Protein AF-A0A935EV92-F1 (afdb_monomer_lite)

Foldseek 3Di:
DDDDPPVVLVVVVPDPPLPVQQVLLCVQVVDNDDSVVSVVCVVVLVVQQVVVCVVVVHRPDSSNSSVCCCVPPPVPPPPPVPPVVVVVVVVVVVVVVVVVVVVVVVVD

Radius of gyration: 24.42 Å; chains: 1; bounding box: 57×21×74 Å

pLDDT: mean 71.65, std 14.2, range [38.53, 87.31]

Secondary structure (DSSP, 8-state):
-----HHHHHHHHHS--HHHHHHHHHHHH-----HHHHHHHHHHHHHHHHHHHHHHTS--HHHHHHHHIIIIIS------TTHHHHHHHHHHHHHHHHHHHHHHHTT-

Structure (mmCIF, N/CA/C/O backbone):
data_AF-A0A935EV92-F1
#
_entry.id   AF-A0A935EV92-F1
#
loop_
_atom_site.group_PDB
_atom_site.id
_atom_site.type_symbol
_atom_site.label_atom_id
_atom_site.label_alt_id
_atom_site.label_comp_id
_atom_site.label_asym_id
_atom_site.label_entity_id
_atom_site.label_seq_id
_atom_site.pdbx_PDB_ins_code
_atom_site.Cartn_x
_atom_site.Cartn_y
_atom_site.Cartn_z
_atom_site.occupancy
_atom_site.B_iso_or_equiv
_atom_site.auth_seq_id
_atom_site.auth_comp_id
_atom_site.auth_asym_id
_atom_site.auth_atom_id
_atom_site.pdbx_PDB_model_num
ATOM 1 N N . MET A 1 1 ? -21.348 4.757 15.684 1.00 38.53 1 MET A N 1
ATOM 2 C CA . MET A 1 1 ? -20.287 4.679 16.717 1.00 38.53 1 MET A CA 1
ATOM 3 C C . MET A 1 1 ? -19.106 5.515 16.246 1.00 38.53 1 MET A C 1
ATOM 5 O O . MET A 1 1 ? -18.781 5.385 15.071 1.00 38.53 1 MET A O 1
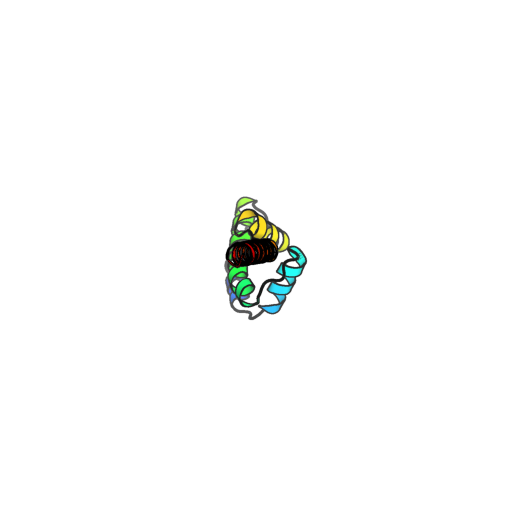ATOM 9 N N . PRO A 1 2 ? -18.496 6.377 17.078 1.00 40.62 2 PRO A N 1
ATOM 10 C CA . PRO A 1 2 ? -17.341 7.164 16.663 1.00 40.62 2 PRO A CA 1
ATOM 11 C C . PRO A 1 2 ? -16.060 6.324 16.800 1.00 40.62 2 PRO A C 1
ATOM 13 O O . PRO A 1 2 ? -15.813 5.709 17.834 1.00 40.62 2 PRO A O 1
ATOM 16 N N . ILE A 1 3 ? -15.271 6.273 15.731 1.00 47.25 3 ILE A N 1
ATOM 17 C CA . ILE A 1 3 ? -14.040 5.487 15.591 1.00 47.25 3 ILE A CA 1
ATOM 18 C C . ILE A 1 3 ? -12.877 6.353 16.133 1.00 47.25 3 ILE A C 1
ATOM 20 O O . ILE A 1 3 ? -12.508 7.358 15.532 1.00 47.25 3 ILE A O 1
ATOM 24 N N . GLN A 1 4 ? -12.338 6.009 17.314 1.00 45.47 4 GLN A N 1
ATOM 25 C CA . GLN A 1 4 ? -11.281 6.739 18.047 1.00 45.47 4 GLN A CA 1
ATOM 26 C C . GLN A 1 4 ? -9.859 6.323 17.600 1.00 45.47 4 GLN A C 1
ATOM 28 O O . GLN A 1 4 ? -9.317 5.391 18.173 1.00 45.47 4 GLN A O 1
ATOM 33 N N . TYR A 1 5 ? -9.223 6.963 16.604 1.00 54.66 5 TYR A N 1
ATOM 34 C CA . TYR A 1 5 ? -7.926 6.446 16.082 1.00 54.66 5 TYR A CA 1
ATOM 35 C C . TYR A 1 5 ? -6.787 7.458 15.892 1.00 54.66 5 TYR A C 1
ATOM 37 O O . TYR A 1 5 ? -5.723 7.098 15.389 1.00 54.66 5 TYR A O 1
ATOM 45 N N . ARG A 1 6 ? -6.922 8.706 16.362 1.00 49.12 6 ARG A N 1
ATOM 46 C CA . ARG A 1 6 ? -5.759 9.618 16.389 1.00 49.12 6 ARG A CA 1
ATOM 47 C C . ARG A 1 6 ? -4.639 9.134 17.326 1.00 49.12 6 ARG A C 1
ATOM 49 O O . ARG A 1 6 ? -3.488 9.483 17.085 1.00 49.12 6 ARG A O 1
ATOM 56 N N . LEU A 1 7 ? -4.957 8.336 18.355 1.00 47.25 7 LEU A N 1
ATOM 57 C CA . LEU A 1 7 ? -3.958 7.789 19.284 1.00 47.25 7 LEU A CA 1
ATOM 58 C C . LEU A 1 7 ? -3.234 6.555 18.728 1.00 47.25 7 LEU A C 1
ATOM 60 O O . LEU A 1 7 ? -2.011 6.489 18.827 1.00 47.25 7 LEU A O 1
ATOM 64 N N . ASP A 1 8 ? -3.944 5.629 18.086 1.00 49.88 8 ASP A N 1
ATOM 65 C CA . ASP A 1 8 ? -3.332 4.395 17.574 1.00 49.88 8 ASP A CA 1
ATOM 66 C C . ASP A 1 8 ? -2.307 4.666 16.464 1.00 49.88 8 ASP A C 1
ATOM 68 O O . ASP A 1 8 ? -1.254 4.037 16.439 1.00 49.88 8 ASP A O 1
ATOM 72 N N . TYR A 1 9 ? -2.543 5.671 15.611 1.00 50.47 9 TYR A N 1
ATOM 73 C CA . TYR A 1 9 ? -1.580 6.100 14.587 1.00 50.47 9 TYR A CA 1
ATOM 74 C C . TYR A 1 9 ? -0.231 6.540 15.183 1.00 50.47 9 TYR A C 1
ATOM 76 O O . TYR A 1 9 ? 0.828 6.264 14.620 1.00 50.47 9 TYR A O 1
ATOM 84 N N . ALA A 1 10 ? -0.250 7.216 16.336 1.00 48.69 10 ALA A N 1
ATOM 85 C CA . ALA A 1 10 ? 0.965 7.665 17.013 1.00 48.69 10 ALA A CA 1
ATOM 86 C C . ALA A 1 10 ? 1.689 6.514 17.731 1.00 48.69 10 ALA A C 1
ATOM 88 O O . ALA A 1 10 ? 2.920 6.484 17.748 1.00 48.69 10 ALA A O 1
ATOM 89 N N . ILE A 1 11 ? 0.932 5.556 18.278 1.00 50.03 11 ILE A N 1
ATOM 90 C CA . ILE A 1 11 ? 1.476 4.351 18.915 1.00 50.03 11 ILE A CA 1
ATOM 91 C C . ILE A 1 11 ? 2.156 3.466 17.862 1.00 50.03 11 ILE A C 1
ATOM 93 O O . ILE A 1 11 ? 3.303 3.061 18.057 1.00 50.03 11 ILE A O 1
ATOM 97 N N . ASP A 1 12 ? 1.509 3.244 16.717 1.00 52.44 12 ASP A N 1
ATOM 98 C CA . ASP A 1 12 ? 2.033 2.392 15.644 1.00 52.44 12 ASP A CA 1
ATOM 99 C C . ASP A 1 12 ? 3.302 2.994 15.016 1.00 52.44 12 ASP A C 1
ATOM 101 O O . ASP A 1 12 ? 4.303 2.303 14.834 1.00 52.44 12 ASP A O 1
ATOM 105 N N . LYS A 1 13 ? 3.331 4.325 14.843 1.00 48.19 13 LYS A N 1
ATOM 106 C CA . LYS A 1 13 ? 4.506 5.085 14.378 1.00 48.19 13 LYS A CA 1
ATOM 107 C C . LYS A 1 13 ? 5.723 4.984 15.313 1.00 48.19 13 LYS A C 1
ATOM 109 O O . LYS A 1 13 ? 6.843 5.235 14.870 1.00 48.19 13 LYS A O 1
ATOM 114 N N . SER A 1 14 ? 5.523 4.635 16.587 1.00 43.88 14 SER A N 1
ATOM 115 C CA . SER A 1 14 ? 6.595 4.489 17.583 1.00 43.88 14 SER A CA 1
ATOM 116 C C . SER A 1 14 ? 7.133 3.056 17.715 1.00 43.88 14 SER A C 1
ATOM 118 O O . SER A 1 14 ? 8.219 2.861 18.262 1.00 43.88 14 SER A O 1
ATOM 120 N N . SER A 1 15 ? 6.416 2.050 17.194 1.00 45.31 15 SER A N 1
ATOM 121 C CA . SER A 1 15 ? 6.819 0.645 17.296 1.00 45.31 15 SER A CA 1
ATOM 122 C C . SER A 1 15 ? 7.591 0.220 16.040 1.00 45.31 15 SER A C 1
ATOM 124 O O . SER A 1 15 ? 7.068 0.228 14.932 1.00 45.31 15 SER A O 1
ATOM 126 N N . GLY A 1 16 ? 8.874 -0.118 16.179 1.00 49.47 16 GLY A N 1
ATOM 127 C CA . GLY A 1 16 ? 9.766 -0.468 15.064 1.00 49.47 16 GLY A CA 1
ATOM 128 C C . GLY A 1 16 ? 9.437 -1.799 14.367 1.00 49.47 16 GLY A C 1
ATOM 129 O O . GLY A 1 16 ? 10.239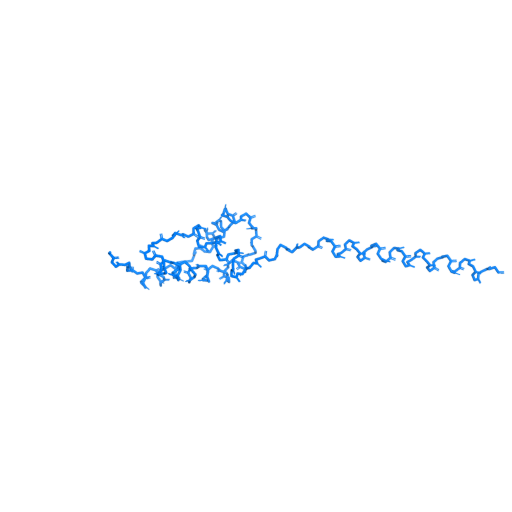 -2.727 14.421 1.00 49.47 16 GLY A O 1
ATOM 130 N N . LYS A 1 17 ? 8.288 -1.904 13.684 1.00 53.12 17 LYS A N 1
ATOM 131 C CA . LYS A 1 17 ? 7.762 -3.129 13.043 1.00 53.12 17 LYS A CA 1
ATOM 132 C C . LYS A 1 17 ? 7.837 -3.137 11.508 1.00 53.12 17 LYS A C 1
ATOM 134 O O . LYS A 1 17 ? 7.029 -3.765 10.833 1.00 53.12 17 LYS A O 1
ATOM 139 N N . SER A 1 18 ? 8.881 -2.541 10.931 1.00 54.31 18 SER A N 1
ATOM 140 C CA . SER A 1 18 ? 9.080 -2.468 9.467 1.00 54.31 18 SER A CA 1
ATOM 141 C C . SER A 1 18 ? 9.116 -3.833 8.732 1.00 54.31 18 SER A C 1
ATOM 143 O O . SER A 1 18 ? 9.040 -3.884 7.501 1.00 54.31 18 SER A O 1
ATOM 145 N N . SER A 1 19 ? 9.257 -4.954 9.453 1.00 57.75 19 SER A N 1
ATOM 146 C CA . SER A 1 19 ? 9.258 -6.308 8.878 1.00 57.75 19 SER A CA 1
ATOM 147 C C . SER A 1 19 ? 7.852 -6.827 8.537 1.00 57.75 19 SER A C 1
ATOM 149 O O . SER A 1 19 ? 7.670 -7.444 7.483 1.00 57.75 19 SER A O 1
ATOM 151 N N . ASP A 1 20 ? 6.849 -6.545 9.373 1.00 67.88 20 ASP A N 1
ATOM 152 C CA . ASP A 1 20 ? 5.495 -7.106 9.228 1.00 67.88 20 ASP A CA 1
ATOM 153 C C . ASP A 1 20 ? 4.716 -6.419 8.095 1.00 67.88 20 ASP A C 1
ATOM 155 O O . ASP A 1 20 ? 3.994 -7.053 7.324 1.00 67.88 20 ASP A O 1
ATOM 159 N N . GLU A 1 21 ? 4.948 -5.120 7.920 1.00 68.38 21 GLU A N 1
ATOM 160 C CA . GLU A 1 21 ? 4.338 -4.265 6.896 1.00 68.38 21 GLU A CA 1
ATOM 161 C C . GLU A 1 21 ? 4.713 -4.732 5.484 1.00 68.38 21 GLU A C 1
ATOM 163 O O . GLU A 1 21 ? 3.867 -4.897 4.604 1.00 68.38 21 GLU A O 1
ATOM 168 N N . ARG A 1 22 ? 6.001 -5.033 5.277 1.00 69.50 22 ARG A N 1
ATOM 169 C CA . ARG A 1 22 ? 6.526 -5.576 4.017 1.00 69.50 22 ARG A CA 1
ATOM 170 C C . ARG A 1 22 ? 5.923 -6.930 3.689 1.00 69.50 22 ARG A C 1
ATOM 172 O O . ARG A 1 22 ? 5.597 -7.187 2.528 1.00 69.50 22 ARG A O 1
ATOM 179 N N . ALA A 1 23 ? 5.795 -7.792 4.695 1.00 75.12 23 ALA A N 1
ATOM 180 C CA . ALA A 1 23 ? 5.173 -9.096 4.532 1.00 75.12 23 ALA A CA 1
ATOM 181 C C . ALA A 1 23 ? 3.702 -8.946 4.126 1.00 75.12 23 ALA A C 1
ATOM 183 O O . ALA A 1 23 ? 3.256 -9.635 3.209 1.00 75.12 23 ALA A O 1
ATOM 184 N N . LEU A 1 24 ? 2.979 -7.996 4.726 1.00 74.44 24 LEU A N 1
ATOM 185 C CA . LEU A 1 24 ? 1.580 -7.734 4.410 1.00 74.44 24 LEU A CA 1
ATOM 186 C C . LEU A 1 24 ? 1.397 -7.155 3.002 1.00 74.44 24 LEU A C 1
ATOM 188 O O . LEU A 1 24 ? 0.593 -7.684 2.237 1.00 74.44 24 LEU A O 1
ATOM 192 N N . ILE A 1 25 ? 2.172 -6.133 2.620 1.00 74.81 25 ILE A N 1
ATOM 193 C CA . ILE A 1 25 ? 2.125 -5.569 1.260 1.00 74.81 25 ILE A CA 1
ATOM 194 C C . ILE A 1 25 ? 2.435 -6.661 0.231 1.00 74.81 25 ILE A C 1
ATOM 196 O O . ILE A 1 25 ? 1.731 -6.794 -0.768 1.00 74.81 25 ILE A O 1
ATOM 200 N N . ARG A 1 26 ? 3.450 -7.493 0.489 1.00 77.00 26 ARG A N 1
ATOM 201 C CA . ARG A 1 26 ? 3.806 -8.604 -0.398 1.00 77.00 26 ARG A CA 1
ATOM 202 C C . ARG A 1 26 ? 2.701 -9.654 -0.486 1.00 77.00 26 ARG A C 1
ATOM 204 O O . ARG A 1 26 ? 2.433 -10.141 -1.579 1.00 77.00 26 ARG A O 1
ATOM 211 N N . ALA A 1 27 ? 2.084 -10.013 0.636 1.00 74.75 27 ALA A N 1
ATOM 212 C CA . ALA A 1 27 ? 1.016 -11.006 0.680 1.00 74.75 27 ALA A CA 1
ATOM 213 C C . ALA A 1 27 ? -0.258 -10.525 -0.028 1.00 74.75 27 ALA A C 1
ATOM 215 O O . ALA A 1 27 ? -0.966 -11.333 -0.620 1.00 74.75 27 ALA A O 1
ATOM 216 N N . VAL A 1 28 ? -0.549 -9.224 0.040 1.00 72.94 28 VAL A N 1
ATOM 217 C CA . VAL A 1 28 ? -1.785 -8.636 -0.489 1.00 72.94 28 VAL A CA 1
ATOM 218 C C . VAL A 1 28 ? -1.637 -8.217 -1.951 1.00 72.94 28 VAL A C 1
ATOM 220 O O . VAL A 1 28 ? -2.478 -8.568 -2.768 1.00 72.94 28 VAL A O 1
ATOM 223 N N . ALA A 1 29 ? -0.568 -7.499 -2.299 1.00 71.75 29 ALA A N 1
ATOM 224 C CA . ALA A 1 29 ? -0.365 -6.977 -3.651 1.00 71.75 29 ALA A CA 1
ATOM 225 C C . ALA A 1 29 ? 0.426 -7.933 -4.560 1.00 71.75 29 ALA A C 1
ATOM 227 O O . ALA A 1 29 ? 0.496 -7.735 -5.770 1.00 71.75 29 ALA A O 1
ATOM 228 N N . GLY A 1 30 ? 1.092 -8.946 -3.992 1.00 74.12 30 GLY A N 1
ATOM 229 C CA . GLY A 1 30 ? 1.987 -9.835 -4.740 1.00 74.12 30 GLY A CA 1
ATOM 230 C C . GLY A 1 30 ? 3.278 -9.159 -5.223 1.00 74.12 30 GLY A C 1
ATOM 231 O O . GLY A 1 30 ? 4.032 -9.748 -5.998 1.00 74.12 30 GLY A O 1
ATOM 232 N N . ILE A 1 31 ? 3.561 -7.928 -4.781 1.00 73.00 31 ILE A N 1
ATOM 233 C CA . ILE A 1 31 ? 4.719 -7.142 -5.222 1.00 73.00 31 ILE A CA 1
ATOM 234 C C . ILE A 1 31 ? 5.845 -7.267 -4.192 1.00 73.00 31 ILE A C 1
ATOM 236 O O . ILE A 1 31 ? 5.646 -7.085 -2.991 1.00 73.00 31 ILE A O 1
ATOM 240 N N . LYS A 1 32 ? 7.061 -7.559 -4.664 1.00 74.69 32 LYS A N 1
ATOM 241 C CA . LYS A 1 32 ? 8.276 -7.455 -3.846 1.00 74.69 32 LYS A CA 1
ATOM 242 C C . LYS A 1 32 ? 8.744 -5.999 -3.849 1.00 74.69 32 LYS A C 1
ATOM 244 O O . LYS A 1 32 ? 9.321 -5.555 -4.838 1.00 74.69 32 LYS A O 1
ATOM 249 N N . LEU A 1 33 ? 8.489 -5.269 -2.764 1.00 71.31 33 LEU A N 1
ATOM 250 C CA . LEU A 1 33 ? 9.046 -3.928 -2.560 1.00 71.31 33 LEU A CA 1
ATOM 251 C C . LEU A 1 33 ? 10.437 -4.015 -1.930 1.00 71.31 33 LEU A C 1
ATOM 253 O O . LEU A 1 33 ? 10.700 -4.883 -1.092 1.00 71.31 33 LEU A O 1
ATOM 257 N N . ALA A 1 34 ? 11.312 -3.081 -2.305 1.00 76.31 34 ALA A N 1
ATOM 258 C CA . ALA A 1 34 ? 12.554 -2.870 -1.581 1.00 76.31 34 ALA A CA 1
ATOM 259 C C . ALA A 1 34 ? 12.257 -2.345 -0.158 1.00 76.31 34 ALA A C 1
ATOM 261 O O . ALA A 1 34 ? 11.240 -1.677 0.051 1.00 76.31 34 ALA A O 1
ATOM 262 N N . PRO A 1 35 ? 13.140 -2.600 0.826 1.00 72.56 35 PRO A N 1
ATOM 263 C CA . PRO A 1 35 ? 13.006 -2.080 2.190 1.00 72.56 35 PRO A CA 1
ATOM 264 C C . PRO A 1 35 ? 12.744 -0.573 2.252 1.00 72.56 35 PRO A C 1
ATOM 266 O O . PRO A 1 35 ? 11.863 -0.131 2.979 1.00 72.56 35 PRO A O 1
ATOM 269 N N . SER A 1 36 ? 13.479 0.200 1.451 1.00 75.38 36 SER A N 1
ATOM 270 C CA . SER A 1 36 ? 13.354 1.656 1.351 1.00 75.38 36 SER A CA 1
ATOM 271 C C . SER A 1 36 ? 11.988 2.093 0.829 1.00 75.38 36 SER A C 1
ATOM 273 O O . SER A 1 36 ? 11.402 3.049 1.334 1.00 75.38 36 SER A O 1
ATOM 275 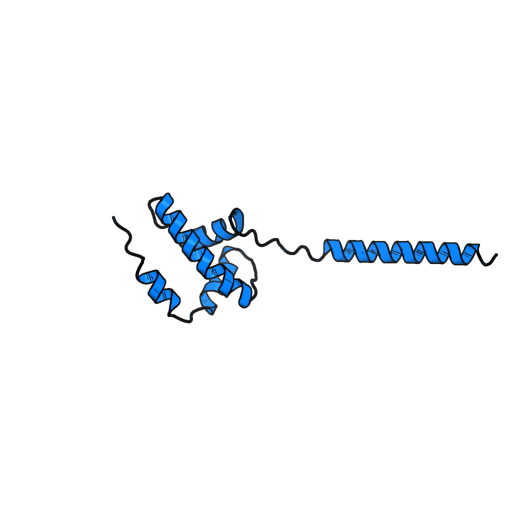N N . ASP A 1 37 ? 11.467 1.376 -0.167 1.00 78.44 37 ASP A N 1
ATOM 276 C CA . ASP A 1 37 ? 10.189 1.699 -0.793 1.00 78.44 37 ASP A CA 1
ATOM 277 C C . ASP A 1 37 ? 9.035 1.398 0.158 1.00 78.44 37 ASP A C 1
ATOM 279 O O . ASP A 1 37 ? 8.101 2.188 0.252 1.00 78.44 37 ASP A O 1
ATOM 283 N N . ALA A 1 38 ? 9.122 0.300 0.911 1.00 78.75 38 ALA A N 1
ATOM 284 C CA . ALA A 1 38 ? 8.113 -0.057 1.898 1.00 78.75 38 ALA A CA 1
ATOM 285 C C . ALA A 1 38 ? 8.005 0.989 3.015 1.00 78.75 38 ALA A C 1
ATOM 287 O O . ALA A 1 38 ? 6.905 1.460 3.287 1.00 78.75 38 ALA A O 1
ATOM 288 N N . THR A 1 39 ? 9.130 1.431 3.587 1.00 79.75 39 THR A N 1
ATOM 289 C CA . THR A 1 39 ? 9.141 2.484 4.619 1.00 79.75 39 THR A CA 1
ATOM 290 C C . THR A 1 39 ? 8.570 3.807 4.103 1.00 79.75 39 THR A C 1
ATOM 292 O O . THR A 1 39 ? 7.962 4.563 4.855 1.00 79.75 39 THR A O 1
ATOM 295 N N . ARG A 1 40 ? 8.737 4.096 2.806 1.00 82.88 40 ARG A N 1
ATOM 296 C CA . ARG A 1 40 ? 8.190 5.299 2.164 1.00 82.88 40 ARG A CA 1
ATOM 297 C C . ARG A 1 40 ? 6.687 5.194 1.893 1.00 82.88 40 ARG A C 1
ATOM 299 O O . ARG A 1 40 ? 5.969 6.181 2.031 1.00 82.88 40 ARG A O 1
ATOM 306 N N . VAL A 1 41 ? 6.229 4.026 1.450 1.00 83.12 41 VAL A N 1
ATOM 307 C CA . VAL A 1 41 ? 4.853 3.795 0.984 1.00 83.12 41 VAL A CA 1
ATOM 308 C C . VAL A 1 41 ? 3.907 3.502 2.147 1.00 83.12 41 VAL A C 1
ATOM 310 O O . VAL A 1 41 ? 2.754 3.921 2.115 1.00 83.12 41 VAL A O 1
ATOM 313 N N . TRP A 1 42 ? 4.384 2.836 3.198 1.00 83.38 42 TRP A N 1
ATOM 314 C CA . TRP A 1 42 ? 3.542 2.398 4.308 1.00 83.38 42 TRP A CA 1
ATOM 315 C C . TRP A 1 42 ? 2.785 3.528 5.029 1.00 83.38 42 TRP A C 1
ATOM 317 O O . TRP A 1 42 ? 1.563 3.419 5.136 1.00 83.38 42 TRP A O 1
ATOM 327 N N . PRO A 1 43 ? 3.416 4.655 5.423 1.00 84.19 43 PRO A N 1
ATOM 328 C CA . PRO A 1 43 ? 2.687 5.765 6.042 1.00 84.19 43 PRO A CA 1
ATOM 329 C C . PRO A 1 43 ? 1.573 6.308 5.141 1.00 84.19 43 PRO A C 1
ATOM 331 O O . PRO A 1 43 ? 0.491 6.635 5.613 1.00 84.19 43 PRO A O 1
ATOM 334 N N . ARG A 1 44 ? 1.804 6.328 3.824 1.00 86.25 44 ARG A N 1
ATOM 335 C CA . ARG A 1 44 ? 0.823 6.810 2.846 1.00 86.25 44 ARG A CA 1
ATOM 336 C C . ARG A 1 44 ? -0.362 5.858 2.696 1.00 86.25 44 ARG A C 1
ATOM 338 O O . ARG A 1 44 ? -1.489 6.316 2.547 1.00 86.25 44 ARG A O 1
ATOM 345 N N . ILE A 1 45 ? -0.124 4.546 2.773 1.00 86.12 45 ILE A N 1
ATOM 346 C CA . ILE A 1 45 ? -1.190 3.534 2.810 1.00 86.12 45 ILE A CA 1
ATOM 347 C C . ILE A 1 45 ? -2.051 3.713 4.065 1.00 86.12 45 ILE A C 1
ATOM 349 O O . ILE A 1 45 ? -3.272 3.594 3.985 1.00 86.12 45 ILE A O 1
ATOM 353 N N . LEU A 1 46 ? -1.440 4.005 5.217 1.00 85.38 46 LEU A N 1
ATOM 354 C CA . LEU A 1 46 ? -2.179 4.252 6.458 1.00 85.38 46 LEU A CA 1
ATOM 355 C C . LEU A 1 46 ? -3.029 5.526 6.373 1.00 85.38 46 LEU A C 1
ATOM 357 O O . LEU A 1 46 ? -4.207 5.493 6.733 1.00 85.38 46 LEU A O 1
ATOM 361 N N . ASP A 1 47 ? -2.471 6.611 5.837 1.00 84.81 47 ASP A N 1
ATOM 362 C CA . ASP A 1 47 ? -3.212 7.856 5.610 1.00 84.81 47 ASP A CA 1
ATOM 363 C C . ASP A 1 47 ? -4.386 7.628 4.635 1.00 84.81 47 ASP A C 1
ATOM 365 O O . ASP A 1 47 ? -5.503 8.105 4.852 1.00 84.81 47 ASP A O 1
ATOM 369 N N . HIS A 1 48 ? -4.171 6.822 3.591 1.00 87.12 48 HIS A N 1
ATOM 370 C CA . HIS A 1 48 ? -5.207 6.442 2.630 1.00 87.12 48 HIS A CA 1
ATOM 371 C C . HIS A 1 48 ? -6.295 5.552 3.238 1.00 87.12 48 HIS A C 1
ATOM 373 O O . HIS A 1 48 ? -7.482 5.767 2.993 1.00 87.12 48 HIS A O 1
ATOM 379 N N . LYS A 1 49 ? -5.914 4.588 4.089 1.00 86.56 49 LYS A N 1
ATOM 380 C CA . LYS A 1 49 ? -6.857 3.777 4.873 1.00 86.56 49 LYS A CA 1
ATOM 381 C C . LYS A 1 49 ? -7.765 4.678 5.698 1.00 86.56 49 LYS A C 1
ATOM 383 O O . LYS A 1 49 ? -8.974 4.474 5.692 1.00 86.56 49 LYS A O 1
ATOM 388 N N . TRP A 1 50 ? -7.189 5.657 6.397 1.00 85.31 50 TRP A N 1
ATOM 389 C CA . TRP A 1 50 ? -7.955 6.611 7.196 1.00 85.31 50 TRP A CA 1
ATOM 390 C C . TRP A 1 50 ? -8.955 7.381 6.330 1.00 85.31 50 TRP A C 1
ATOM 392 O O . TRP A 1 50 ? -10.147 7.384 6.628 1.00 85.31 50 TRP A O 1
ATOM 402 N N . TYR A 1 51 ? -8.495 7.942 5.212 1.00 86.44 51 TYR A N 1
ATOM 403 C CA . TYR A 1 51 ? -9.349 8.680 4.284 1.00 86.44 51 TYR A CA 1
ATOM 404 C C . TYR A 1 51 ? -10.509 7.832 3.735 1.00 86.44 51 TYR A C 1
ATOM 406 O O . TYR A 1 51 ? -11.651 8.296 3.681 1.00 86.44 51 TYR A O 1
ATOM 414 N N . LEU A 1 52 ? -10.249 6.577 3.359 1.00 85.06 52 LEU A N 1
ATOM 415 C CA . LEU A 1 52 ? -11.294 5.663 2.900 1.00 85.06 52 LEU A CA 1
ATOM 416 C C . LEU A 1 52 ? -12.275 5.294 4.019 1.00 85.06 52 LEU A C 1
ATOM 418 O O . LEU A 1 52 ? -13.478 5.235 3.764 1.00 85.06 52 LEU A O 1
ATOM 422 N N . SER A 1 53 ? -11.785 5.066 5.241 1.00 84.62 53 SER A N 1
ATOM 423 C CA . SER A 1 53 ? -12.646 4.747 6.383 1.00 84.62 53 SER A CA 1
ATOM 424 C C . SER A 1 53 ? -13.599 5.899 6.710 1.00 84.62 53 SER A C 1
ATOM 426 O O . SER A 1 53 ? -14.788 5.665 6.934 1.00 84.62 53 SER A O 1
ATOM 428 N N . GLU A 1 54 ? -13.107 7.140 6.659 1.00 86.25 54 GLU A N 1
ATOM 429 C CA . GLU A 1 54 ? -13.925 8.346 6.834 1.00 86.25 54 GLU A CA 1
ATOM 430 C C . GLU A 1 54 ? -14.986 8.465 5.737 1.00 86.25 54 GLU A C 1
ATOM 432 O O . GLU A 1 54 ? -16.166 8.669 6.017 1.00 86.25 54 GLU A O 1
ATOM 437 N N . ARG A 1 55 ? -14.594 8.273 4.472 1.00 87.19 55 ARG A N 1
ATOM 438 C CA . ARG A 1 55 ? -15.521 8.390 3.337 1.00 87.19 55 ARG A CA 1
ATOM 439 C C . ARG A 1 55 ? -16.609 7.327 3.314 1.00 87.19 55 ARG A C 1
ATOM 441 O O . ARG A 1 55 ? -17.706 7.604 2.839 1.00 87.19 55 ARG A O 1
ATOM 448 N N . LEU A 1 56 ? -16.301 6.116 3.767 1.00 84.94 56 LEU A N 1
ATOM 449 C CA . LEU A 1 56 ? -17.239 4.994 3.769 1.00 84.94 56 LEU A CA 1
ATOM 450 C C . LEU A 1 56 ? -18.040 4.892 5.074 1.00 84.94 56 LEU A C 1
ATOM 452 O O . LEU A 1 56 ? -18.938 4.055 5.161 1.00 84.94 56 LEU A O 1
ATOM 456 N N . GLY A 1 57 ? -17.711 5.698 6.090 1.00 87.19 57 GLY A N 1
ATOM 457 C CA . GLY A 1 57 ? -18.338 5.644 7.413 1.00 87.19 57 GLY A CA 1
ATOM 458 C C . GLY A 1 57 ? -18.114 4.317 8.149 1.00 87.19 57 GLY A C 1
ATOM 459 O O . GLY A 1 57 ? -18.876 3.975 9.054 1.00 87.19 57 GLY A O 1
ATOM 460 N N . ARG A 1 58 ? -17.104 3.537 7.743 1.00 82.00 58 ARG A N 1
ATOM 461 C CA . ARG A 1 58 ? -16.766 2.222 8.307 1.00 82.00 58 ARG A CA 1
ATOM 462 C C . ARG A 1 58 ? -15.286 1.930 8.133 1.00 82.00 58 ARG A C 1
ATOM 464 O O . ARG A 1 58 ? -14.685 2.388 7.168 1.00 82.00 58 ARG A O 1
ATOM 471 N N . ASP A 1 59 ? -14.715 1.098 9.000 1.00 83.12 59 ASP A N 1
ATOM 472 C CA . ASP A 1 59 ? -13.328 0.674 8.815 1.00 83.12 59 ASP A CA 1
ATOM 473 C C . ASP A 1 59 ? -13.184 -0.266 7.605 1.00 83.12 59 ASP A C 1
ATOM 475 O O . ASP A 1 59 ? -13.945 -1.223 7.438 1.00 83.12 59 ASP A O 1
ATOM 479 N N . VAL A 1 60 ? -12.208 0.022 6.742 1.00 77.44 60 VAL A N 1
ATOM 480 C CA . VAL A 1 60 ? -11.951 -0.739 5.503 1.00 77.44 60 VAL A CA 1
ATOM 481 C C . VAL A 1 60 ? -10.880 -1.815 5.684 1.00 77.44 60 VAL A C 1
ATOM 483 O O . VAL A 1 60 ? -10.731 -2.698 4.840 1.00 77.44 60 VAL A O 1
ATOM 486 N N . GLY A 1 61 ? -10.154 -1.780 6.802 1.00 80.69 61 GLY A N 1
ATOM 487 C CA . GLY A 1 61 ? -9.048 -2.690 7.077 1.00 80.69 61 GLY A CA 1
ATOM 488 C C . GLY A 1 61 ? -7.816 -2.448 6.184 1.00 80.69 61 GLY A C 1
ATOM 489 O O . GLY A 1 61 ? -7.886 -1.793 5.142 1.00 80.69 61 GLY A O 1
ATOM 490 N N . PRO A 1 62 ? -6.641 -2.966 6.579 1.00 79.56 62 PRO A N 1
ATOM 491 C CA . PRO A 1 62 ? -5.382 -2.678 5.889 1.00 79.56 62 PRO A CA 1
ATOM 492 C C . PRO A 1 62 ? -5.286 -3.332 4.505 1.00 79.56 62 PRO A C 1
ATOM 494 O O . PRO A 1 62 ? -4.722 -2.741 3.594 1.00 79.56 62 PRO A O 1
ATOM 497 N N . ARG A 1 63 ? -5.867 -4.524 4.304 1.00 80.81 63 ARG A N 1
ATOM 498 C CA . ARG A 1 63 ? -5.786 -5.244 3.017 1.00 80.81 63 ARG A CA 1
ATOM 499 C C . ARG A 1 63 ? -6.440 -4.467 1.875 1.00 80.81 63 ARG A C 1
ATOM 501 O O . ARG A 1 63 ? -5.841 -4.336 0.816 1.00 80.81 63 ARG A O 1
ATOM 508 N N . VAL A 1 64 ? -7.643 -3.942 2.108 1.00 84.25 64 VAL A N 1
ATOM 509 C CA . VAL A 1 64 ? -8.385 -3.177 1.097 1.00 84.25 64 VAL A CA 1
ATOM 510 C C . VAL A 1 64 ? -7.667 -1.865 0.797 1.00 84.25 64 VAL A C 1
ATOM 512 O O . VAL A 1 64 ? -7.468 -1.538 -0.367 1.00 84.25 64 VAL A O 1
ATOM 515 N N . ALA A 1 65 ? -7.202 -1.161 1.833 1.00 86.81 65 ALA A N 1
ATOM 516 C CA . ALA A 1 65 ? -6.469 0.089 1.663 1.00 86.81 65 ALA A CA 1
ATOM 517 C C . ALA A 1 65 ? -5.147 -0.086 0.898 1.00 86.81 65 ALA A C 1
ATOM 519 O O . ALA A 1 65 ? -4.812 0.765 0.083 1.00 86.81 65 ALA A O 1
ATOM 520 N N . ILE A 1 66 ? -4.416 -1.189 1.117 1.00 86.62 66 ILE A N 1
ATOM 521 C CA . ILE A 1 66 ? -3.196 -1.507 0.356 1.00 86.62 66 ILE A CA 1
ATOM 522 C C . ILE A 1 66 ? -3.517 -1.660 -1.134 1.00 86.62 66 ILE A C 1
ATOM 524 O O . ILE A 1 66 ? -2.824 -1.069 -1.957 1.00 86.62 66 ILE A O 1
ATOM 528 N N . ILE A 1 67 ? -4.537 -2.453 -1.477 1.00 85.62 67 ILE A N 1
ATOM 529 C CA . ILE A 1 67 ? -4.912 -2.696 -2.879 1.00 85.62 67 ILE A CA 1
ATOM 530 C C . ILE A 1 67 ? -5.335 -1.382 -3.529 1.00 85.62 67 ILE A C 1
ATOM 532 O O . ILE A 1 67 ? -4.761 -0.994 -4.540 1.00 85.62 67 ILE A O 1
ATOM 536 N N . ASP A 1 68 ? -6.259 -0.656 -2.899 1.00 87.06 68 ASP A N 1
ATOM 537 C CA . ASP A 1 68 ? -6.787 0.589 -3.453 1.00 87.06 68 ASP A CA 1
ATOM 538 C C . ASP A 1 68 ? -5.694 1.656 -3.619 1.00 87.06 68 ASP A C 1
ATOM 540 O O . ASP A 1 68 ? -5.602 2.298 -4.662 1.00 87.06 68 ASP A O 1
ATOM 544 N N . TYR A 1 69 ? -4.794 1.798 -2.641 1.00 87.31 69 TYR A N 1
ATOM 545 C CA . TYR A 1 69 ? -3.679 2.741 -2.733 1.00 87.31 69 TYR A CA 1
ATOM 546 C C . TYR A 1 69 ? -2.721 2.397 -3.882 1.00 87.31 69 TYR A C 1
ATOM 548 O O . TYR A 1 69 ? -2.301 3.276 -4.638 1.00 87.31 69 TYR A O 1
ATOM 556 N N . LEU A 1 70 ? -2.367 1.117 -4.018 1.00 84.94 70 LEU A N 1
ATOM 557 C CA . LEU A 1 70 ? -1.419 0.656 -5.031 1.00 84.94 70 LEU A CA 1
ATOM 558 C C . LEU A 1 70 ? -2.018 0.590 -6.436 1.00 84.94 70 LEU A C 1
ATOM 560 O O . LEU A 1 70 ? -1.261 0.632 -7.401 1.00 84.94 70 LEU A O 1
ATOM 564 N N . GLU A 1 71 ? -3.335 0.476 -6.572 1.00 84.69 71 GLU A N 1
ATOM 565 C CA . GLU A 1 71 ? -4.008 0.494 -7.872 1.00 84.69 71 GLU A CA 1
ATOM 566 C C . GLU A 1 71 ? -4.348 1.920 -8.317 1.00 84.69 71 GLU A C 1
ATOM 568 O O . GLU A 1 71 ? -4.117 2.264 -9.477 1.00 84.69 71 GLU A O 1
ATOM 573 N N . ASN A 1 72 ? -4.835 2.763 -7.399 1.00 84.44 72 ASN A N 1
ATOM 574 C CA . ASN A 1 72 ? -5.454 4.042 -7.748 1.00 84.44 72 ASN A CA 1
ATOM 575 C C . ASN A 1 72 ? -4.606 5.280 -7.412 1.00 84.44 72 ASN A C 1
ATOM 577 O O . ASN A 1 72 ? -4.778 6.310 -8.062 1.00 84.44 72 ASN A O 1
ATOM 581 N N . VAL A 1 73 ? -3.697 5.218 -6.430 1.00 82.75 73 VAL A N 1
ATOM 582 C CA . VAL A 1 73 ? -2.937 6.401 -5.968 1.00 82.75 73 VAL A CA 1
ATOM 583 C C . VAL A 1 73 ? -1.495 6.380 -6.456 1.00 82.75 73 VAL A C 1
ATOM 585 O O . VAL A 1 73 ? -1.045 7.304 -7.132 1.00 82.75 73 VAL A O 1
ATOM 588 N N . GLU A 1 74 ? -0.754 5.328 -6.121 1.00 76.12 74 GLU A N 1
ATOM 589 C CA . GLU A 1 74 ? 0.630 5.155 -6.554 1.00 76.12 74 GLU A CA 1
ATOM 590 C C . GLU A 1 74 ? 0.734 3.814 -7.281 1.00 76.12 74 GLU A C 1
ATOM 592 O O . GLU A 1 74 ? 1.195 2.835 -6.684 1.00 76.12 74 GLU A O 1
ATOM 597 N N . PRO A 1 75 ? 0.311 3.747 -8.566 1.00 68.38 75 PRO A N 1
ATOM 598 C CA . PRO A 1 75 ? 0.522 2.562 -9.372 1.00 68.38 75 PRO A CA 1
ATOM 599 C C . PRO A 1 75 ? 2.017 2.304 -9.409 1.00 68.38 75 PRO A C 1
ATOM 601 O O . PRO A 1 75 ? 2.779 3.006 -10.085 1.00 68.38 75 PRO A O 1
ATOM 604 N N . LEU A 1 76 ? 2.445 1.292 -8.653 1.00 65.00 76 LEU A N 1
ATOM 605 C CA . LEU A 1 76 ? 3.777 0.727 -8.750 1.00 65.00 76 LEU A CA 1
ATOM 606 C C . LEU A 1 76 ? 3.881 0.225 -10.182 1.00 65.00 76 LEU A C 1
ATOM 608 O O . LEU A 1 76 ? 3.471 -0.896 -10.486 1.00 65.00 76 LEU A O 1
ATOM 612 N N . ARG A 1 77 ? 4.373 1.083 -11.087 1.00 58.59 77 ARG A N 1
ATOM 613 C CA . ARG A 1 77 ? 4.662 0.712 -12.467 1.00 58.59 77 ARG A CA 1
ATOM 614 C C . ARG A 1 77 ? 5.484 -0.554 -12.355 1.00 58.59 77 ARG A C 1
ATOM 616 O O . ARG A 1 77 ? 6.632 -0.487 -11.911 1.00 58.59 77 ARG A O 1
ATOM 623 N N . ARG A 1 78 ? 4.903 -1.705 -12.722 1.00 55.38 78 ARG A N 1
ATOM 624 C CA . ARG A 1 78 ? 5.680 -2.922 -12.951 1.00 55.38 78 ARG A CA 1
ATOM 625 C C . ARG A 1 78 ? 6.789 -2.470 -13.870 1.00 55.38 78 ARG A C 1
ATOM 627 O O . ARG A 1 78 ? 6.521 -2.076 -15.004 1.00 55.38 78 ARG A O 1
ATOM 634 N N . ARG A 1 79 ? 8.012 -2.399 -13.350 1.00 50.59 79 ARG A N 1
ATOM 635 C CA . ARG A 1 79 ? 9.153 -1.989 -14.148 1.00 50.59 79 ARG A CA 1
ATOM 636 C C . ARG A 1 79 ? 9.331 -3.112 -15.156 1.00 50.59 79 ARG A C 1
ATOM 638 O O . ARG A 1 79 ? 9.950 -4.127 -14.852 1.00 50.59 79 ARG A O 1
ATOM 645 N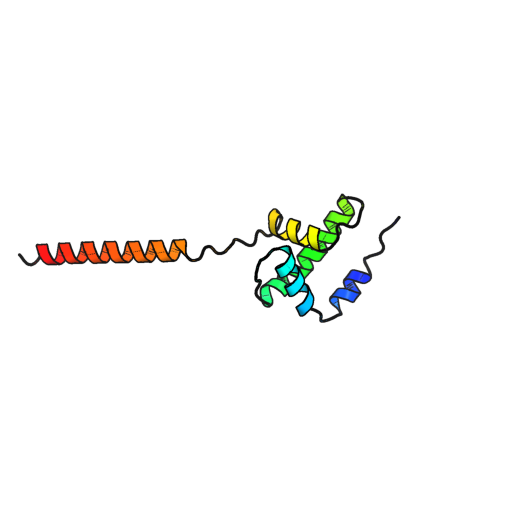 N . VAL A 1 80 ? 8.734 -2.973 -16.338 1.00 50.69 80 VAL A N 1
ATOM 646 C CA . VAL A 1 80 ? 8.963 -3.877 -17.465 1.00 50.69 80 VAL A CA 1
ATOM 647 C C . VAL A 1 80 ? 10.332 -3.509 -18.036 1.00 50.69 80 VAL A C 1
ATOM 649 O O . VAL A 1 80 ? 10.470 -3.013 -19.146 1.00 50.69 80 VAL A O 1
ATOM 652 N N . ASN A 1 81 ? 11.373 -3.695 -17.225 1.00 52.62 81 ASN A N 1
ATOM 653 C CA . ASN A 1 81 ? 12.753 -3.371 -17.570 1.00 52.62 81 ASN A CA 1
ATOM 654 C C . ASN A 1 81 ? 13.343 -4.350 -18.599 1.00 52.62 81 ASN A C 1
ATOM 656 O O . ASN A 1 81 ? 14.489 -4.190 -19.002 1.00 52.62 81 ASN A O 1
ATOM 660 N N . GLY A 1 82 ? 12.585 -5.359 -19.041 1.00 58.09 82 GLY A N 1
ATOM 661 C CA . GLY A 1 82 ? 13.042 -6.317 -20.047 1.00 58.09 82 GLY A CA 1
ATOM 662 C C . GLY A 1 82 ? 12.877 -5.821 -21.483 1.00 58.09 82 GLY A C 1
ATOM 663 O O . GLY A 1 82 ? 13.782 -5.980 -22.295 1.00 58.09 82 GLY A O 1
ATOM 664 N N . PHE A 1 83 ? 11.745 -5.188 -21.805 1.00 68.25 83 PHE A N 1
ATOM 665 C CA . PHE A 1 83 ? 11.368 -4.977 -23.206 1.00 68.25 83 PHE A CA 1
ATOM 666 C C . PHE A 1 83 ? 12.195 -3.883 -23.890 1.00 68.25 83 PHE A C 1
ATOM 668 O O . PHE A 1 83 ? 12.704 -4.087 -24.987 1.00 68.25 83 PHE A O 1
ATOM 675 N N . LYS A 1 84 ? 12.410 -2.744 -23.217 1.00 72.00 84 LYS A N 1
ATOM 676 C CA . LYS A 1 84 ? 13.218 -1.638 -23.762 1.00 72.00 84 LYS A CA 1
ATOM 677 C C . LYS A 1 84 ? 14.670 -2.068 -24.006 1.00 72.00 84 LYS A C 1
ATOM 679 O O . LYS A 1 84 ? 15.223 -1.789 -25.062 1.00 72.00 84 LYS A O 1
ATOM 684 N N . SER A 1 85 ? 15.246 -2.799 -23.055 1.00 68.69 85 SER A N 1
ATOM 685 C CA . SER A 1 85 ? 16.609 -3.341 -23.107 1.00 68.69 85 SER A CA 1
ATOM 686 C C . SER A 1 85 ? 16.778 -4.351 -24.247 1.00 68.69 85 SER A C 1
ATOM 688 O O . SER A 1 85 ? 17.765 -4.311 -24.976 1.00 68.69 85 SER A O 1
ATOM 690 N N . TYR A 1 86 ? 15.781 -5.220 -24.444 1.00 76.12 86 TYR A N 1
ATOM 691 C CA . TYR A 1 86 ? 15.758 -6.189 -25.538 1.00 76.12 86 TYR A CA 1
ATOM 6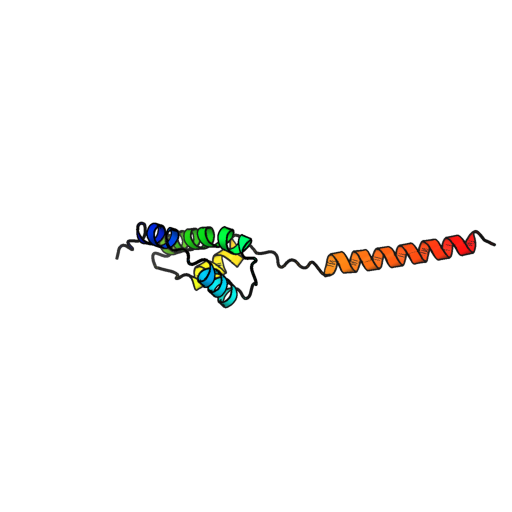92 C C . TYR A 1 86 ? 15.685 -5.506 -26.910 1.00 76.12 86 TYR A C 1
ATOM 694 O O . TYR A 1 86 ? 16.474 -5.831 -27.796 1.00 76.12 86 TYR A O 1
ATOM 702 N N . LEU A 1 87 ? 14.815 -4.505 -27.070 1.00 80.12 87 LEU A N 1
ATOM 703 C CA . LEU A 1 87 ? 14.704 -3.745 -28.319 1.00 80.12 87 LEU A CA 1
ATOM 704 C C . LEU A 1 87 ? 15.990 -2.986 -28.667 1.00 80.12 87 LEU A C 1
ATOM 706 O O . LEU A 1 87 ? 16.427 -3.035 -29.814 1.00 80.12 87 LEU A O 1
ATOM 710 N N . LEU A 1 88 ? 16.629 -2.352 -27.680 1.00 82.62 88 LEU A N 1
ATOM 711 C CA . LEU A 1 88 ? 17.929 -1.696 -27.862 1.00 82.62 88 LEU A CA 1
ATOM 712 C C . LEU A 1 88 ? 19.001 -2.688 -28.331 1.00 82.62 88 LEU A C 1
ATOM 714 O O . LEU A 1 88 ? 19.706 -2.416 -29.298 1.00 82.62 88 LEU A O 1
ATOM 718 N N . SER A 1 89 ? 19.046 -3.882 -27.730 1.00 80.38 89 SER A N 1
ATOM 719 C CA . SER A 1 89 ? 20.000 -4.923 -28.134 1.00 80.38 89 SER A CA 1
ATOM 720 C C . SER A 1 89 ? 19.774 -5.443 -29.560 1.00 80.38 89 SER A C 1
ATOM 722 O O . SER A 1 89 ? 20.720 -5.839 -30.241 1.00 80.38 89 SER A O 1
ATOM 724 N N . ILE A 1 90 ? 18.525 -5.443 -30.040 1.00 86.06 90 ILE A N 1
ATOM 725 C CA . ILE A 1 90 ? 18.201 -5.812 -31.423 1.00 86.06 90 ILE A CA 1
ATOM 726 C C . ILE A 1 90 ? 18.645 -4.705 -32.376 1.00 86.06 90 ILE A C 1
ATOM 728 O O . ILE A 1 90 ? 19.259 -4.995 -33.402 1.00 86.06 90 ILE A O 1
ATOM 732 N N . GLN A 1 91 ? 18.368 -3.447 -32.033 1.00 86.00 91 GLN A N 1
ATOM 733 C CA . GLN A 1 91 ? 18.727 -2.299 -32.859 1.00 86.00 91 GLN A CA 1
ATOM 734 C C . GLN A 1 91 ? 20.245 -2.197 -33.063 1.00 86.00 91 GLN A C 1
ATOM 736 O O . GLN A 1 91 ? 20.697 -2.031 -34.193 1.00 86.00 91 GLN A O 1
ATOM 741 N N . GLU A 1 92 ? 21.034 -2.393 -32.005 1.00 86.00 92 GLU A N 1
ATOM 742 C CA . GLU A 1 92 ? 22.500 -2.418 -32.088 1.00 86.00 92 GLU A CA 1
ATOM 743 C C . GLU A 1 92 ? 23.013 -3.527 -33.018 1.00 86.00 92 GLU A C 1
ATOM 745 O O . GLU A 1 92 ? 23.917 -3.301 -33.822 1.00 86.00 92 GLU A O 1
ATOM 750 N N . ARG A 1 93 ? 22.402 -4.719 -32.976 1.00 86.62 93 ARG A N 1
ATOM 751 C CA . ARG A 1 93 ? 22.772 -5.843 -33.855 1.00 86.62 93 ARG A CA 1
ATOM 752 C C . ARG A 1 93 ? 22.429 -5.592 -35.321 1.00 86.62 93 ARG A C 1
ATOM 754 O O . ARG A 1 93 ? 23.171 -6.037 -36.194 1.00 86.62 93 ARG A O 1
ATOM 761 N N . LEU A 1 94 ? 21.318 -4.909 -35.596 1.00 87.12 94 LEU A N 1
ATOM 762 C CA . LEU A 1 94 ? 20.917 -4.550 -36.959 1.00 87.12 94 LEU A CA 1
ATOM 763 C C . LEU A 1 94 ? 21.848 -3.486 -37.549 1.00 87.12 94 LEU A C 1
ATOM 765 O O . LEU A 1 94 ? 22.308 -3.648 -38.677 1.00 87.12 94 LEU A O 1
ATOM 769 N N . LEU A 1 95 ? 22.201 -2.463 -36.767 1.00 85.56 95 LEU A N 1
ATOM 770 C CA . LEU A 1 95 ? 23.160 -1.435 -37.183 1.00 85.56 95 LEU A CA 1
ATOM 771 C C . LEU A 1 95 ? 24.563 -2.016 -37.406 1.00 85.56 95 LEU A C 1
ATOM 773 O O . LEU A 1 95 ? 25.208 -1.702 -38.403 1.00 85.56 95 LEU A O 1
ATOM 777 N N . ALA A 1 96 ? 25.012 -2.924 -36.534 1.00 83.00 96 ALA A N 1
ATOM 778 C CA . ALA A 1 96 ? 26.293 -3.611 -36.699 1.00 83.00 96 ALA A CA 1
ATOM 779 C C . ALA A 1 96 ? 26.336 -4.505 -37.952 1.00 83.00 96 ALA A C 1
ATOM 781 O O . ALA A 1 96 ? 27.400 -4.676 -38.547 1.00 83.00 96 ALA A O 1
ATOM 782 N N . ARG A 1 97 ? 25.195 -5.077 -38.368 1.00 81.12 97 ARG A N 1
ATOM 783 C CA . ARG A 1 97 ? 25.083 -5.821 -39.633 1.00 81.12 97 ARG A CA 1
ATOM 784 C C . ARG A 1 97 ? 25.154 -4.899 -40.848 1.00 81.12 97 ARG A C 1
ATOM 786 O O . ARG A 1 97 ? 25.950 -5.178 -41.737 1.00 81.12 97 ARG A O 1
ATOM 793 N N . ALA A 1 98 ? 24.399 -3.802 -40.843 1.00 80.44 98 ALA A N 1
ATOM 794 C CA . ALA A 1 98 ? 24.395 -2.829 -41.936 1.00 80.44 98 ALA A CA 1
ATOM 795 C C . ALA A 1 98 ? 25.794 -2.226 -42.177 1.00 80.44 98 ALA A C 1
ATOM 797 O O . ALA A 1 98 ? 26.285 -2.224 -43.301 1.00 80.44 98 ALA A O 1
ATOM 798 N N . ALA A 1 99 ? 26.502 -1.845 -41.107 1.00 76.69 99 ALA A N 1
ATOM 799 C CA . ALA A 1 99 ? 27.863 -1.312 -41.209 1.00 76.69 99 ALA A CA 1
ATOM 800 C C . ALA A 1 99 ? 28.872 -2.324 -41.795 1.00 76.69 99 ALA A C 1
ATOM 802 O O . ALA A 1 99 ? 29.840 -1.947 -42.458 1.00 76.69 99 ALA A O 1
ATOM 803 N N . LYS A 1 100 ? 28.657 -3.627 -41.566 1.00 74.56 100 LYS A N 1
ATOM 804 C CA . LYS A 1 100 ? 29.538 -4.687 -42.073 1.00 74.56 100 LYS A CA 1
ATOM 805 C C . LYS A 1 100 ? 29.312 -4.969 -43.562 1.00 74.56 100 LYS A C 1
ATOM 807 O O . LYS A 1 100 ? 30.265 -5.316 -44.254 1.00 74.56 100 LYS A O 1
ATOM 812 N N . GLU A 1 101 ? 28.087 -4.791 -44.050 1.00 71.56 101 GLU A N 1
ATOM 813 C CA . GLU A 1 101 ? 27.752 -4.905 -45.475 1.00 71.56 101 GLU A CA 1
ATOM 814 C C . GLU A 1 101 ? 28.317 -3.723 -46.277 1.00 71.56 101 GLU A C 1
ATOM 816 O O . GLU A 1 101 ? 28.966 -3.940 -47.300 1.00 71.56 101 GLU A O 1
ATOM 821 N N . GLU A 1 102 ? 28.211 -2.495 -45.763 1.00 65.31 102 GLU A N 1
ATOM 822 C CA . GLU A 1 102 ? 28.801 -1.301 -46.394 1.00 65.31 102 GLU A CA 1
ATOM 823 C C . GLU A 1 102 ? 30.335 -1.381 -46.486 1.00 65.31 102 GLU A C 1
ATOM 825 O O . GLU A 1 102 ? 30.921 -1.054 -47.517 1.00 65.31 102 GLU A O 1
ATOM 830 N N . SER A 1 103 ? 30.990 -1.916 -45.450 1.00 60.81 103 SER A N 1
ATOM 831 C CA . SER A 1 103 ? 32.446 -2.140 -45.441 1.00 60.81 103 SER A CA 1
ATOM 832 C C . SER A 1 103 ? 32.904 -3.169 -46.486 1.00 60.81 103 SER A C 1
ATOM 834 O O . SER A 1 103 ? 34.037 -3.108 -46.954 1.00 60.81 103 SER A O 1
ATOM 836 N N . SER A 1 104 ? 32.039 -4.125 -46.844 1.00 59.06 104 SER A N 1
ATOM 837 C CA . SER A 1 104 ? 32.333 -5.145 -47.860 1.00 59.06 104 SER A CA 1
ATOM 838 C C . SER A 1 104 ? 32.135 -4.641 -49.292 1.00 59.06 104 SER A C 1
ATOM 840 O O . SER A 1 104 ? 32.825 -5.101 -50.196 1.00 59.06 104 SER A O 1
ATOM 842 N N . LEU A 1 105 ? 31.242 -3.664 -49.484 1.00 58.44 105 LEU A N 1
ATOM 843 C CA . LEU A 1 105 ? 31.002 -3.008 -50.772 1.00 58.44 105 LEU A CA 1
ATOM 844 C C . LEU A 1 105 ? 32.029 -1.907 -51.074 1.00 58.44 105 LEU A C 1
ATOM 846 O O . LEU A 1 105 ? 32.296 -1.644 -52.237 1.00 58.44 105 LEU A O 1
ATOM 850 N N . ALA A 1 106 ? 32.628 -1.294 -50.048 1.00 58.25 106 ALA A N 1
ATOM 851 C CA . ALA A 1 106 ? 33.699 -0.304 -50.203 1.00 58.25 106 ALA A CA 1
ATOM 852 C C . ALA A 1 106 ? 35.103 -0.918 -50.414 1.00 58.25 106 ALA A C 1
ATOM 854 O O . ALA A 1 106 ? 36.067 -0.182 -50.614 1.00 58.25 106 ALA A O 1
ATOM 855 N N . ALA A 1 107 ? 35.229 -2.248 -50.329 1.00 57.22 107 ALA A N 1
ATOM 856 C CA . ALA A 1 107 ? 36.483 -2.989 -50.498 1.00 57.22 107 ALA A CA 1
ATOM 857 C C . ALA A 1 107 ? 36.623 -3.672 -51.879 1.00 57.22 107 ALA A C 1
ATOM 859 O O . ALA A 1 107 ? 37.575 -4.429 -52.082 1.00 57.22 107 ALA A O 1
ATOM 860 N N . PHE A 1 108 ? 35.687 -3.415 -52.798 1.00 48.84 108 PHE A N 1
ATOM 861 C CA . PHE A 1 108 ? 35.701 -3.837 -54.204 1.00 48.84 108 PHE A CA 1
ATOM 862 C C . PHE A 1 108 ? 35.864 -2.614 -55.111 1.00 48.84 108 PHE A C 1
ATOM 864 O O . PHE A 1 108 ? 36.551 -2.750 -56.147 1.00 48.84 108 PHE A O 1
#

Sequence (108 aa):
MPIQYRLDYAIDKSSGKSSDERALIRAVAGIKLAPSDATRVWPRILDHKWYLSERLGRDVGPRVAIIDYLENVEPLRRRVNGFKSYLLSIQERLLARAAKEESSLAAF

=== Feature glossary ===
Reading guide. The protein is described through the following features:

Foldseek 3Di. A 3Di character summarizes, for each residue, the relative orientation of the Cα frame of its nearest spatial neighbor. Because it encodes fold topology rather than chemistry, 3Di alignments detect remote structural similarity that sequence alignment misses.

Contact-map, Ramachandran, and PAE plots. Plot images: a contact map (which residues are close in 3D, as an N×N binary image), a Ramachandran scatter (backbone torsion angles, revealing secondary-structure composition at a glance), and — for AlphaFold structures — a PAE heatmap (pairwise prediction confidence).

Radius of gyration, Cα contacts, bounding box. Radius of gyration (Rg) is the root-mean-square distance of Cα atoms from their centroid — a single number for overall size and compactness. A globular domain of N residues has Rg ≈ 2.2·N^0.38 Å; an extended or disordered chain has a much larger Rg. The Cα contact count is the number of residue pairs whose Cα atoms are within 8 Å and are more than four positions apart in sequence — a standard proxy for tertiary packing density. The bounding box is the smallest axis-aligned box enclosing all Cα atoms.

Secondary structure (8-state, DSSP). Eight-state secondary structure (DSSP): H is the canonical α-helix, G the tighter 3₁₀-helix, I the wider π-helix; E/B are β-structure, T and S are turns and bends, and '-' is everything else. DSSP derives these from the pattern of main-chain N–H···O=C hydrogen bonds, not from the sequence.

B-factor. B-factor (Debye–Waller factor) reflects atomic displacement in the crystal lattice. It is an experimental observable (units Å²), not a prediction; low values mean the atom is pinned down, high values mean it moves or is heterogeneous across the crystal.

pLDDT. pLDDT is the predicted lDDT-Cα score: AlphaFold's confidence that the local environment of each residue (all inter-atomic distances within 15 Å) is correctly placed. It is a per-residue number between 0 and 100, with higher meaning more reliable.

Nearest PDB structures. Nearest PDB neighbors are the top structural matches found by Foldseek when searching this structure against the entire Protein Data Bank. Each hit reports a TM-score (0 to 1; >0.5 almost always implies the same fold) and an E-value. These are *structural* homologs — they may share no detectable sequence similarity.

Solvent-accessible surface area. Accessible surface area quantifies burial. A residue with SASA near zero is packed into the hydrophobic core; one with SASA >100 Å² sits on the surface. Computed here via the Shrake–Rupley numerical algorithm with a 1.4 Å probe.

Rendered structure images. Structure images are PyMOL renders from six orthogonal camera directions. Cartoon representation draws helices as coils and strands as arrows; sticks shows the backbone as bonds; surface shows the solvent-excluded envelope. Rainbow coloring maps sequence position to hue (blue→red, N→C); chain coloring assigns a distinct color per polypeptide.

Backbone torsions (φ/ψ). φ (phi) and ψ (psi) are the two rotatable backbone dihedrals per residue: φ is the C(i-1)–N–Cα–C torsion, ψ is the N–Cα–C–N(i+1) torsion, both in degrees on (−180°, 180°]. α-helical residues cluster near (−60°, −45°); β-strand residues near (−120°, +130°). A Ramachandran plot is simply a scatter of (φ, ψ) for every residue.

Predicted aligned error. Predicted Aligned Error (PAE) is an AlphaFold confidence matrix: entry (i, j) is the expected error in the position of residue j, in ångströms, when the prediction is superimposed on the true structure at residue i. Low PAE within a block of residues means that block is internally rigid and well-predicted; high PAE between two blocks means their relative placement is uncertain even if each block individually is confident.

mmCIF coordinates. Structure coordinates are given as an mmCIF _atom_site loop: one row per atom with element, residue name, chain id, sequence number, and x/y/z position in Å. Only the four main-chain atoms per residue are included here; side chains are omitted to keep the record compact.

InterPro / GO / CATH / organism. Database cross-references. InterPro integrates a dozen domain/family signature databases into unified entries with residue-range hits. GO terms attach function/process/loc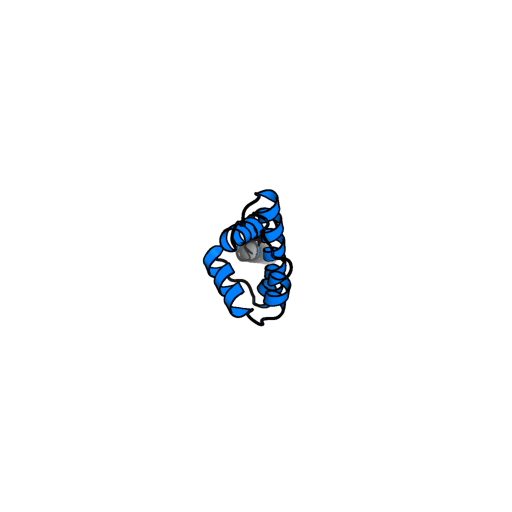ation labels with evidence codes. CATH codes position the fold in a four-level structural taxonomy. Organism is the NCBI-taxonomy species name.

Secondary structure (3-state, P-SEA). SS3 is a coarse helix/strand/coil call (letters a/b/c) made by the P-SEA algorithm from inter-Cα distances and dihedrals. It is less detailed than DSSP but needs only Cα positions.

Sequence. Sequence gives the chain of amino acids in standard one-letter code (A=alanine, C=cysteine, …, Y=tyrosine), read N→C. It is the only feature that is directly encoded by the gene; all structural features are derived from the folded form of this sequence.